Protein 8H3J (pdb70)

InterPro domains:
  IPR000916 Bet v I/Major latex protein [PF00407] (9-155)
  IPR023393 START-like domain superfamily [G3DSA:3.30.530.20] (1-161)
  IPR024949 Bet v I type allergen [PR00634] (4-24)
  IPR024949 Bet v I type allergen [PR00634] (27-37)
  IPR024949 Bet v I type allergen [PR00634] (52-61)
  IPR024949 Bet v I type allergen [PR00634] (68-87)
  IPR024949 Bet v I type allergen [PR00634] (87-100)
  IPR024949 Bet v I type allergen [PR00634] (111-127)
  IPR024949 Bet v I type allergen [PR00634] (145-155)
  IPR050279 Plant defense and hormone signaling protein [PTHR31213] (1-158)

Radius of gyration: 15.44 Å; Cα contacts (8 Å, |Δi|>4): 340; chains: 1; bounding box: 34×38×33 Å

Structure (mmCIF, N/CA/C/O backbone):
data_8H3J
#
_entry.id   8H3J
#
_cell.length_a   59.460
_cell.length_b   59.460
_cell.length_c   91.659
_cell.angle_alpha   90.000
_cell.angle_beta   90.000
_cell.angle_gamma   120.000
#
_symmetry.space_group_name_H-M   'P 32 2 1'
#
loop_
_entity.id
_entity.type
_entity.pdbx_description
1 polymer PR10
2 non-polymer N-[(2E)-4-hydroxy-3-methylbut-2-en-1-yl]adenosine
3 water water
#
loop_
_atom_site.group_PDB
_atom_site.id
_atom_site.type_symbol
_atom_site.label_atom_id
_atom_site.label_alt_id
_atom_site.label_comp_id
_atom_site.label_asym_id
_atom_site.label_entity_id
_atom_site.label_seq_id
_atom_site.pdbx_PDB_ins_code
_atom_site.Cartn_x
_atom_site.Cartn_y
_atom_site.Cartn_z
_atom_site.occupancy
_atom_site.B_iso_or_equiv
_atom_site.auth_seq_id
_atom_site.auth_comp_id
_atom_site.auth_asym_id
_atom_site.auth_atom_id
_atom_site.pdbx_PDB_model_num
ATOM 1 N N . SER A 1 2 ? 19.19500 11.17100 13.28800 1.000 46.40000 0 SER A N 1
ATOM 2 C CA . SER A 1 2 ? 18.01000 11.72400 13.93600 1.000 45.90000 0 SER A CA 1
ATOM 3 C C . SER A 1 2 ? 17.53400 10.82500 15.07600 1.000 42.99000 0 SER A C 1
ATOM 4 O O . SER A 1 2 ? 17.91900 11.01800 16.22900 1.000 51.23000 0 SER A O 1
ATOM 7 N N . MET A 1 3 ? 16.69700 9.83600 14.74600 1.000 40.80000 1 MET A N 1
ATOM 8 C CA . MET A 1 3 ? 16.15000 8.95200 15.77000 1.000 37.26000 1 MET A CA 1
ATOM 9 C C . MET A 1 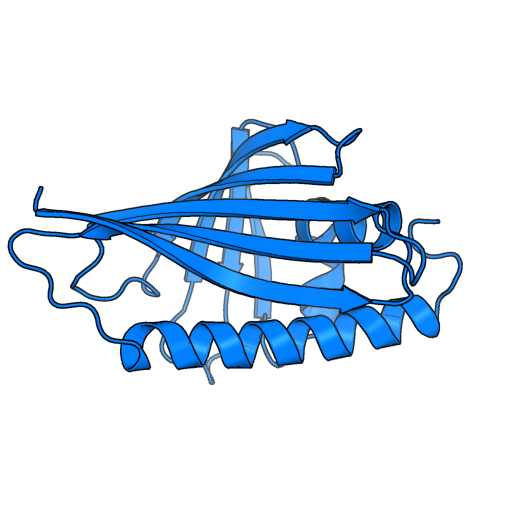3 ? 17.15100 7.89200 16.21900 1.000 33.45000 1 MET A C 1
ATOM 10 O O . MET A 1 3 ? 17.09200 7.43600 17.36700 1.000 29.92000 1 MET A O 1
ATOM 15 N N . GLY A 1 4 ? 18.05900 7.48900 15.34800 1.000 28.73000 2 GLY A N 1
ATOM 16 C CA . GLY A 1 4 ? 19.02300 6.46200 15.67800 1.000 27.50000 2 GLY A CA 1
ATOM 17 C C . GLY A 1 4 ? 19.35100 5.63900 14.44900 1.000 24.69000 2 GLY A C 1
ATOM 18 O O . GLY A 1 4 ? 19.01200 5.99900 13.32500 1.000 24.31000 2 GLY A O 1
ATOM 19 N N . VAL A 1 5 ? 20.02600 4.51900 14.68700 1.000 20.31000 3 VAL A N 1
ATOM 20 C CA . VAL A 1 5 ? 20.46700 3.63600 13.61500 1.000 17.56000 3 VAL A CA 1
ATOM 21 C C . VAL A 1 5 ? 19.99000 2.22600 13.91800 1.000 20.68000 3 VAL A C 1
ATOM 22 O O . VAL A 1 5 ? 20.15500 1.73600 15.04100 1.000 21.01000 3 VAL A O 1
ATOM 26 N N . PHE A 1 6 ? 19.40200 1.58000 12.92200 1.000 18.46000 4 PHE A N 1
ATOM 27 C CA . PHE A 1 6 ? 18.97100 0.19100 13.01900 1.000 17.88000 4 PHE A CA 1
ATOM 28 C C . PHE A 1 6 ? 19.90600 -0.63800 12.14800 1.000 17.06000 4 PHE A C 1
ATOM 29 O O . PHE A 1 6 ? 19.91700 -0.48500 10.92400 1.000 19.11000 4 PHE A O 1
ATOM 37 N N . THR A 1 7 ? 20.69700 -1.50200 12.77800 1.000 17.19000 5 THR A N 1
ATOM 38 C CA . THR A 1 7 ? 21.61000 -2.38900 12.07200 1.000 17.72000 5 THR A CA 1
ATOM 39 C C . THR A 1 7 ? 20.99800 -3.78300 12.01000 1.000 22.33000 5 THR A C 1
ATOM 40 O O . THR A 1 7 ? 20.60500 -4.33900 13.04000 1.000 20.39000 5 THR A O 1
ATOM 44 N N . CYS A 1 8 ? 20.90600 -4.34300 10.80700 1.000 19.49000 6 CYS A N 1
ATOM 45 C CA . CYS A 1 8 ? 20.31600 -5.66700 10.67400 1.000 26.65000 6 CYS A CA 1
ATOM 46 C C . CYS A 1 8 ? 21.03800 -6.46300 9.60000 1.000 24.55000 6 CYS A C 1
ATOM 47 O O . CYS A 1 8 ? 21.56500 -5.90600 8.63300 1.000 23.70000 6 CYS A O 1
ATOM 50 N N . THR A 1 9 ? 21.05200 -7.77900 9.78700 1.000 28.30000 7 THR A N 1
ATOM 51 C CA . THR A 1 9 ? 21.65900 -8.70200 8.83600 1.000 25.06000 7 THR A CA 1
ATOM 52 C C . THR A 1 9 ? 20.60700 -9.06000 7.79400 1.000 29.85000 7 THR A C 1
ATOM 53 O O . THR A 1 9 ? 19.64300 -9.77300 8.09400 1.000 27.82000 7 THR A O 1
ATOM 57 N N . LEU A 1 10 ? 20.77800 -8.54400 6.57500 1.000 22.46000 8 LEU A N 1
ATOM 58 C CA . LEU A 1 10 ? 19.82700 -8.81400 5.50400 1.000 25.29000 8 LEU A CA 1
ATOM 59 C C . LEU A 1 10 ? 20.02400 -10.19800 4.90100 1.000 28.68000 8 LEU A C 1
ATOM 60 O O . LEU A 1 10 ? 19.08000 -10.76700 4.34000 1.000 27.39000 8 LEU A O 1
ATOM 65 N N . ALA A 1 11 ? 21.23000 -10.74800 4.99400 1.000 22.37000 9 ALA A N 1
ATOM 66 C CA . ALA A 1 11 ? 21.48700 -12.09200 4.50700 1.000 24.44000 9 ALA A CA 1
ATOM 67 C C . ALA A 1 11 ? 22.62600 -12.69900 5.30600 1.000 24.59000 9 ALA A C 1
ATOM 68 O O . ALA A 1 11 ? 23.60400 -12.02100 5.63500 1.000 25.14000 9 ALA A O 1
ATOM 70 N N . ASP A 1 12 ? 22.48200 -13.97600 5.62700 1.000 20.49000 10 ASP A N 1
ATOM 71 C CA . ASP A 1 12 ? 23.51000 -14.73400 6.33300 1.000 20.92000 10 ASP A CA 1
ATOM 72 C C . ASP A 1 12 ? 23.47400 -16.12500 5.71200 1.000 25.24000 10 ASP A C 1
ATOM 73 O O . ASP A 1 12 ? 22.60400 -16.93200 6.05300 1.000 23.22000 10 ASP A O 1
ATOM 78 N N . ILE A 1 13 ? 24.38700 -16.39400 4.78000 1.000 20.99000 11 ILE A N 1
ATOM 79 C CA . ILE A 1 13 ? 24.25400 -17.55400 3.90300 1.000 20.08000 11 ILE A CA 1
ATOM 80 C C . ILE A 1 13 ? 25.55900 -18.33400 3.87200 1.000 22.39000 11 ILE A C 1
ATOM 81 O O . ILE A 1 13 ? 26.59500 -17.81600 3.43400 1.000 21.25000 11 ILE A O 1
ATOM 86 N N . THR A 1 14 ? 25.49700 -19.58700 4.30400 1.000 18.39000 12 THR A N 1
ATOM 87 C CA . THR A 1 14 ? 26.60700 -20.51500 4.20800 1.000 19.12000 12 THR A CA 1
ATOM 88 C C . THR A 1 14 ? 26.52400 -21.26000 2.88100 1.000 20.39000 12 THR A C 1
ATOM 89 O O . THR A 1 14 ? 25.44600 -21.71200 2.47900 1.000 20.79000 12 THR A O 1
ATOM 93 N N . SER A 1 15 ? 27.66300 -21.37200 2.19700 1.000 21.09000 13 SER A N 1
ATOM 94 C CA . SER A 1 15 ? 27.69100 -21.90800 0.84200 1.000 20.79000 13 SER A CA 1
ATOM 95 C C . SER A 1 15 ? 28.91800 -22.78100 0.61900 1.000 23.71000 13 SER A C 1
ATOM 96 O O . SER A 1 15 ? 29.99100 -22.50100 1.17300 1.000 25.01000 13 SER A O 1
ATOM 99 N N . PRO A 1 16 ? 28.79500 -23.84100 -0.18500 1.000 23.90000 14 PRO A N 1
ATOM 100 C CA . PRO A 1 16 ? 29.98900 -24.62200 -0.54300 1.000 27.27000 14 PRO A CA 1
ATOM 101 C C . PRO A 1 16 ? 30.95300 -23.88000 -1.45700 1.000 24.93000 14 PRO A C 1
ATOM 102 O O . PRO A 1 16 ? 32.10200 -24.31600 -1.59900 1.000 29.17000 14 PRO A O 1
ATOM 106 N N . VAL A 1 17 ? 30.53600 -22.77600 -2.06700 1.000 25.19000 15 VAL A N 1
ATOM 107 C CA . VAL A 1 17 ? 31.37000 -22.06400 -3.03100 1.000 25.63000 15 VAL A CA 1
ATOM 108 C C . VAL A 1 17 ? 32.42500 -21.24600 -2.29500 1.000 27.65000 15 VAL A C 1
ATOM 109 O O . VAL A 1 17 ? 32.17300 -20.70500 -1.21200 1.000 24.89000 15 VAL A O 1
ATOM 113 N N . ALA A 1 18 ? 33.62100 -21.16400 -2.88300 1.000 26.21000 16 ALA A N 1
ATOM 114 C CA . ALA A 1 18 ? 34.74300 -20.48800 -2.24100 1.000 25.95000 16 ALA A CA 1
ATOM 115 C C . ALA A 1 18 ? 34.46400 -18.99100 -2.09700 1.000 24.62000 16 ALA A C 1
ATOM 116 O O . ALA A 1 18 ? 33.82800 -18.39000 -2.96900 1.000 22.19000 16 ALA A O 1
ATOM 118 N N . PRO A 1 19 ? 34.94800 -18.36100 -1.02100 1.000 24.18000 17 PRO A N 1
ATOM 119 C CA . PRO A 1 19 ? 34.58100 -16.95300 -0.77600 1.000 23.68000 17 PRO A CA 1
ATOM 120 C C . PRO A 1 19 ? 35.07300 -15.99400 -1.84500 1.000 25.89000 17 PRO A C 1
ATOM 121 O O . PRO A 1 19 ? 34.37400 -15.02200 -2.16300 1.000 24.35000 17 PRO A O 1
ATOM 125 N N . ALA A 1 20 ? 36.25900 -16.23400 -2.41200 1.000 24.01000 18 ALA A N 1
ATOM 126 C CA . ALA A 1 20 ? 36.77200 -15.33200 -3.43900 1.000 26.10000 18 ALA A CA 1
ATOM 127 C C . ALA A 1 20 ? 35.87000 -15.29800 -4.66600 1.000 24.78000 18 ALA A C 1
ATOM 128 O O . ALA A 1 20 ? 35.72900 -14.24700 -5.30100 1.000 22.82000 18 ALA A O 1
ATOM 130 N N . ARG A 1 21 ? 35.24300 -16.42500 -5.01500 1.000 22.60000 19 ARG A N 1
ATOM 131 C CA . ARG A 1 21 ? 34.38000 -16.44300 -6.19300 1.000 21.08000 19 ARG A CA 1
ATOM 132 C C . ARG A 1 21 ? 33.06500 -15.72100 -5.92900 1.000 21.44000 19 ARG A C 1
ATOM 133 O O . ARG A 1 21 ? 32.55600 -15.00700 -6.80100 1.000 21.91000 19 ARG A O 1
ATOM 141 N N . LEU A 1 22 ? 32.49400 -15.90500 -4.73600 1.000 21.47000 20 LEU A N 1
ATOM 142 C CA . LEU A 1 22 ? 31.26400 -15.20200 -4.38700 1.000 20.72000 20 LEU A CA 1
ATOM 143 C C . LEU A 1 22 ? 31.50200 -13.70200 -4.28000 1.000 22.00000 20 LEU A C 1
ATOM 144 O O . LEU A 1 22 ? 30.67000 -12.90000 -4.71900 1.000 22.68000 20 LEU A O 1
ATOM 149 N N . PHE A 1 23 ? 32.63400 -13.31200 -3.69500 1.000 22.90000 21 PHE A N 1
ATOM 150 C CA . PHE A 1 23 ? 32.98900 -11.90000 -3.60700 1.000 21.82000 21 PHE A CA 1
ATOM 151 C C . PHE A 1 23 ? 33.02100 -11.26200 -4.99100 1.000 22.21000 21 PHE A C 1
ATOM 152 O O . PHE A 1 23 ? 32.43300 -10.19700 -5.21200 1.000 25.35000 21 PHE A O 1
ATOM 160 N N . GLN A 1 24 ? 33.68600 -11.91700 -5.94400 1.000 20.97000 22 GLN A N 1
ATOM 161 C CA . GLN A 1 24 ? 33.72700 -11.39900 -7.30800 1.000 25.36000 22 GLN A CA 1
ATOM 162 C C . GLN A 1 24 ? 32.33400 -11.33200 -7.91300 1.000 26.45000 22 GLN A C 1
ATOM 163 O O . GLN A 1 24 ? 31.96600 -10.33600 -8.54800 1.000 25.92000 22 GLN A O 1
ATOM 169 N N . ALA A 1 25 ? 31.53600 -12.37900 -7.70800 1.000 21.37000 23 ALA A N 1
ATOM 170 C CA . ALA A 1 25 ? 30.21700 -12.43700 -8.32500 1.000 23.03000 23 ALA A CA 1
ATOM 171 C C . ALA A 1 25 ? 29.30100 -11.33900 -7.79700 1.000 26.40000 23 ALA A C 1
ATOM 172 O O . ALA A 1 25 ? 28.56900 -10.70800 -8.56900 1.000 25.37000 23 ALA A O 1
ATOM 174 N N . PHE A 1 26 ? 29.33500 -11.08500 -6.48800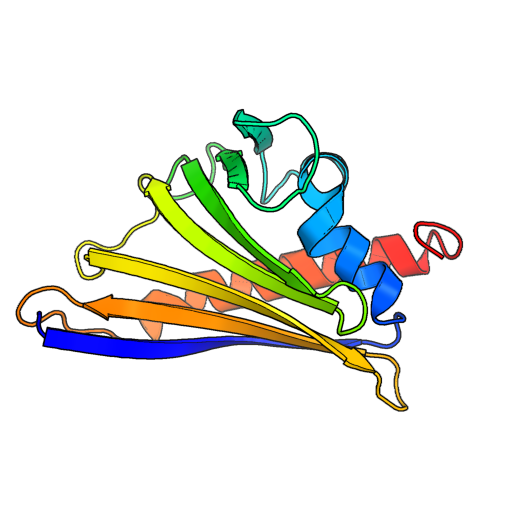 1.000 24.99000 24 PHE A N 1
ATOM 175 C CA . PHE A 1 26 ? 28.32600 -10.24000 -5.85800 1.000 26.86000 24 PHE A CA 1
ATOM 176 C C . PHE A 1 26 ? 28.72300 -8.77800 -5.74400 1.000 28.94000 24 PHE A C 1
ATOM 177 O O . PHE A 1 26 ? 27.84100 -7.91000 -5.74600 1.000 28.61000 24 PHE A O 1
ATOM 185 N N . THR A 1 27 ? 30.01400 -8.47500 -5.63300 1.000 27.66000 25 THR A N 1
ATOM 186 C CA . THR A 1 27 ? 30.44200 -7.11700 -5.32700 1.000 27.51000 25 THR A CA 1
ATOM 187 C C . THR A 1 27 ? 31.36300 -6.49600 -6.36300 1.000 30.91000 25 THR A C 1
ATOM 188 O O . THR A 1 27 ? 31.35300 -5.27300 -6.50900 1.000 34.14000 25 THR A O 1
ATOM 192 N N . ILE A 1 28 ? 32.15600 -7.28700 -7.07900 1.000 28.65000 26 ILE A N 1
ATOM 193 C CA . ILE A 1 28 ? 33.14000 -6.75700 -8.02000 1.000 25.28000 26 ILE A CA 1
ATOM 194 C C . ILE A 1 28 ? 32.61900 -6.77500 -9.44900 1.000 27.07000 26 ILE A C 1
ATOM 195 O O . ILE A 1 28 ? 32.66500 -5.76200 -10.14600 1.000 27.42000 26 ILE A O 1
ATOM 200 N N . ASP A 1 29 ? 32.12100 -7.92700 -9.90000 1.000 24.97000 27 ASP A N 1
ATOM 201 C CA . ASP A 1 29 ? 31.68600 -8.11900 -11.27800 1.000 25.80000 27 ASP A CA 1
ATOM 202 C C . ASP A 1 29 ? 30.17000 -8.23900 -11.39400 1.000 27.43000 27 ASP A C 1
ATOM 203 O O . ASP A 1 29 ? 29.66100 -8.71400 -12.41700 1.000 26.74000 27 ASP A O 1
ATOM 208 N N . ASN A 1 30 ? 29.43500 -7.80500 -10.36700 1.000 25.17000 28 ASN A N 1
ATOM 209 C CA . ASN A 1 30 ? 27.98600 -7.98100 -10.36200 1.000 23.01000 28 ASN A CA 1
ATOM 210 C C . ASN A 1 30 ? 27.30600 -7.18400 -11.47000 1.000 25.95000 28 ASN A C 1
ATOM 211 O O . ASN A 1 30 ? 26.22700 -7.57000 -11.93500 1.000 26.85000 28 ASN A O 1
ATOM 216 N N . HIS A 1 31 ? 27.91200 -6.07500 -11.90700 1.000 24.49000 29 HIS A N 1
ATOM 217 C CA . HIS A 1 31 ? 27.31900 -5.29000 -12.98600 1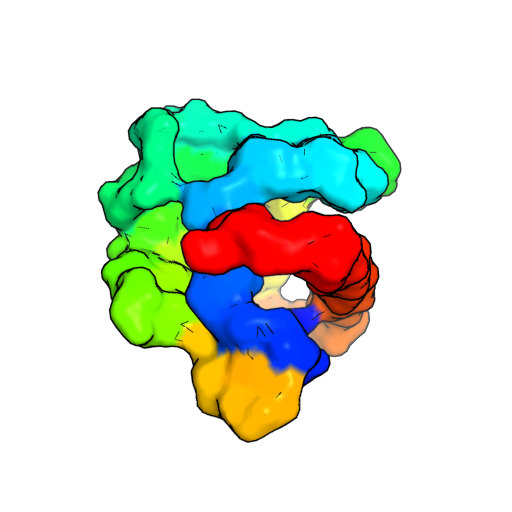.000 23.04000 29 HIS A CA 1
ATOM 218 C C . HIS A 1 31 ? 27.24800 -6.07400 -14.28900 1.000 28.28000 29 HIS A C 1
ATOM 219 O O . HIS A 1 31 ? 26.40800 -5.76500 -15.14100 1.000 30.15000 29 HIS A O 1
ATOM 226 N N . ASN A 1 32 ? 28.10400 -7.08200 -14.46100 1.000 27.46000 30 ASN A N 1
ATOM 227 C CA . ASN A 1 32 ? 28.01700 -7.97700 -15.60700 1.000 28.27000 30 ASN A CA 1
ATOM 228 C C . ASN A 1 32 ? 27.20000 -9.22500 -15.28600 1.000 28.38000 30 ASN A C 1
ATOM 229 O O . ASN A 1 32 ? 26.33300 -9.62200 -16.07000 1.000 31.74000 30 ASN A O 1
ATOM 234 N N . LEU A 1 33 ? 27.44900 -9.83800 -14.12700 1.000 27.84000 31 LEU A N 1
ATOM 235 C CA . LEU A 1 33 ? 26.85300 -11.14000 -13.83300 1.000 26.57000 31 LEU A CA 1
ATOM 236 C C . LEU A 1 33 ? 25.35500 -11.03300 -13.56200 1.000 30.09000 31 LEU A C 1
ATOM 237 O O . LEU A 1 33 ? 24.56000 -11.79900 -14.11900 1.000 28.32000 31 LEU A O 1
ATOM 242 N N . MET A 1 34 ? 24.94800 -10.09400 -12.70600 1.000 27.89000 32 MET A N 1
ATOM 243 C CA . MET A 1 34 ? 23.57300 -10.09700 -12.20600 1.000 30.14000 32 MET A CA 1
ATOM 244 C C . MET A 1 34 ? 22.52100 -9.90900 -13.29500 1.000 30.90000 32 MET A C 1
ATOM 245 O O . MET A 1 34 ? 21.54100 -10.67200 -13.30300 1.000 29.57000 32 MET A O 1
ATOM 250 N N . PRO A 1 35 ? 22.63400 -8.94500 -14.22000 1.000 29.26000 33 PRO A N 1
ATOM 251 C CA . PRO A 1 35 ? 21.58400 -8.82400 -15.24800 1.000 30.84000 33 PRO A CA 1
ATOM 252 C C . PRO A 1 35 ? 21.43300 -10.06600 -16.10800 1.000 30.90000 33 PRO A C 1
ATOM 253 O O . PRO A 1 35 ? 20.35300 -10.29800 -16.66200 1.000 32.52000 33 PRO A O 1
ATOM 257 N N . LYS A 1 36 ? 22.47900 -10.88300 -16.22300 1.000 29.46000 34 LYS A N 1
ATOM 258 C CA . LYS A 1 36 ? 22.39900 -12.08500 -17.04500 1.000 32.35000 34 LYS A CA 1
ATOM 259 C C . LYS A 1 36 ? 21.86600 -13.27300 -16.25100 1.000 37.95000 34 LYS A C 1
ATOM 260 O O . LYS A 1 36 ? 20.98400 -14.00000 -16.72400 1.000 33.84000 34 LYS A O 1
ATOM 266 N N . VAL A 1 37 ? 22.38800 -13.48300 -15.04300 1.000 34.82000 35 VAL A N 1
ATOM 267 C CA . VAL A 1 37 ? 22.02800 -14.66600 -14.26900 1.000 32.79000 35 VAL A CA 1
ATOM 268 C C . VAL A 1 37 ? 20.73300 -14.46800 -13.49100 1.000 34.07000 35 VAL A C 1
ATOM 269 O O . VAL A 1 37 ? 19.98500 -15.42900 -13.27700 1.000 34.32000 35 VAL A O 1
ATOM 273 N N . VAL A 1 38 ? 20.42600 -13.24100 -13.08800 1.000 29.44000 36 VAL A N 1
ATOM 274 C CA . VAL A 1 38 ? 19.25600 -13.01000 -12.25000 1.000 30.85000 36 VAL A CA 1
ATOM 275 C C . VAL A 1 38 ? 18.40400 -11.88000 -12.84100 1.000 30.38000 36 VAL A C 1
ATOM 276 O O . VAL A 1 38 ? 18.01000 -10.94200 -12.13100 1.000 31.53000 36 VAL A O 1
ATOM 280 N N . PRO A 1 39 ? 18.03200 -11.95700 -14.12800 1.000 31.89000 37 PRO A N 1
ATOM 281 C CA . PRO A 1 39 ? 17.30700 -10.83300 -14.74200 1.000 30.48000 37 PRO A CA 1
ATOM 282 C C . PRO A 1 39 ? 15.91100 -10.62700 -14.18800 1.000 29.02000 37 PRO A C 1
ATOM 283 O O . PRO A 1 39 ? 15.33300 -9.55500 -14.40000 1.000 33.98000 37 PRO A O 1
ATOM 287 N N . GLN A 1 40 ? 15.34600 -11.61100 -13.49300 1.000 32.01000 38 GLN A N 1
ATOM 288 C CA . GLN A 1 40 ? 14.05600 -11.41700 -12.85000 1.000 32.22000 38 GLN A CA 1
ATOM 289 C C . GLN A 1 40 ? 14.15300 -10.54400 -11.60800 1.000 35.53000 38 GLN A C 1
ATOM 290 O O . GLN A 1 40 ? 13.11900 -10.09500 -11.10300 1.000 36.38000 38 GLN A O 1
ATOM 296 N N . PHE A 1 41 ? 15.36600 -10.28100 -11.11900 1.000 33.96000 39 PHE A N 1
ATOM 297 C CA . PHE A 1 41 ? 15.59100 -9.36700 -10.00700 1.000 33.92000 39 PHE A CA 1
ATOM 298 C C . PHE A 1 41 ? 16.32200 -8.09300 -10.40100 1.000 31.36000 39 PHE A C 1
ATOM 299 O O . PHE A 1 41 ? 16.07400 -7.04800 -9.79700 1.000 29.98000 39 PHE A O 1
ATOM 307 N N . VAL A 1 42 ? 17.21100 -8.14700 -11.38900 1.000 30.57000 40 VAL A N 1
ATOM 308 C CA . VAL A 1 42 ? 18.01600 -6.99500 -11.78600 1.000 30.64000 40 VAL A CA 1
ATOM 309 C C . VAL A 1 42 ? 17.86600 -6.79400 -13.28600 1.000 30.78000 40 VAL A C 1
ATOM 310 O O . VAL A 1 42 ? 18.25500 -7.66400 -14.07500 1.000 32.10000 40 VAL A O 1
ATOM 314 N N . LYS A 1 43 ? 17.32300 -5.64000 -13.68000 1.000 31.31000 41 LYS A N 1
ATOM 315 C CA . LYS A 1 43 ? 17.19800 -5.32300 -15.09900 1.000 32.47000 41 LYS A CA 1
ATOM 316 C C . LYS A 1 43 ? 18.55100 -4.96100 -15.69800 1.000 31.84000 41 LYS A C 1
ATOM 317 O O . LYS A 1 43 ? 18.97300 -5.54000 -16.70500 1.000 31.39000 41 LYS A O 1
ATOM 323 N N . SER A 1 44 ? 19.24900 -4.01000 -15.08600 1.000 27.58000 42 SER A N 1
ATOM 324 C CA . SER A 1 44 ? 20.56000 -3.60200 -15.56900 1.000 27.39000 42 SER A CA 1
ATOM 325 C C . SER A 1 44 ? 21.31300 -2.94700 -14.42400 1.000 21.72000 42 SER A C 1
ATOM 326 O O . SER A 1 44 ? 20.71600 -2.49000 -13.44600 1.000 26.29000 42 SER A O 1
ATOM 329 N N . ILE A 1 45 ? 22.63600 -2.91600 -14.55700 1.000 24.41000 43 ILE A N 1
ATOM 330 C CA . ILE A 1 45 ? 23.50600 -2.19300 -13.63600 1.000 25.56000 43 ILE A CA 1
ATOM 331 C C . ILE A 1 45 ? 24.47400 -1.37000 -14.47200 1.000 25.48000 43 ILE A C 1
ATOM 332 O O . ILE A 1 45 ? 25.24600 -1.93100 -15.25700 1.000 28.88000 43 ILE A O 1
ATOM 337 N N . ASP A 1 46 ? 24.43600 -0.04900 -14.30600 1.000 25.96000 44 ASP A N 1
ATOM 338 C CA . ASP A 1 46 ? 25.31400 0.85600 -15.03400 1.000 27.18000 44 ASP A CA 1
ATOM 339 C C . ASP A 1 46 ? 26.23100 1.59800 -14.07400 1.000 25.82000 44 ASP A C 1
ATOM 340 O O . ASP A 1 46 ? 25.83600 1.95100 -12.95900 1.000 26.42000 44 ASP A O 1
ATOM 345 N N . PHE A 1 47 ? 27.45500 1.84800 -14.52600 1.000 26.10000 45 PHE A N 1
ATOM 346 C CA . PHE A 1 47 ? 28.34700 2.75700 -13.82100 1.000 23.60000 45 PHE A CA 1
ATOM 347 C C . PHE A 1 47 ? 27.91000 4.18300 -14.11700 1.000 28.33000 45 PHE A C 1
ATOM 348 O O . PHE A 1 47 ? 27.84400 4.58400 -15.28400 1.000 30.14000 45 PHE A O 1
ATOM 356 N N . VAL A 1 48 ? 27.58700 4.94700 -13.07300 1.000 23.00000 46 VAL A N 1
ATOM 357 C CA . VAL A 1 48 ? 27.36200 6.37800 -13.24600 1.000 26.24000 46 VAL A CA 1
ATOM 358 C C . VAL A 1 48 ? 28.55500 7.19900 -12.78000 1.000 25.31000 46 VAL A C 1
ATOM 359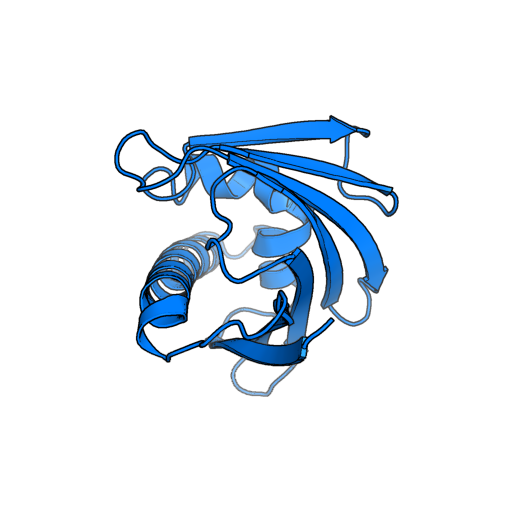 O O . VAL A 1 48 ? 28.60200 8.41100 -13.04400 1.000 26.96000 46 VAL A O 1
ATOM 363 N N . GLN A 1 49 ? 29.52200 6.57800 -12.11100 1.000 21.49000 47 GLN A N 1
ATOM 364 C CA . GLN A 1 49 ? 30.81500 7.18900 -11.83900 1.000 20.83000 47 GLN A CA 1
ATOM 365 C C . GLN A 1 49 ? 31.84800 6.07400 -11.82500 1.000 23.90000 47 GLN A C 1
ATOM 366 O O . GLN A 1 49 ? 31.65100 5.05900 -11.15200 1.000 23.08000 47 GLN A O 1
ATOM 372 N N . GLY A 1 50 ? 32.93000 6.25300 -12.57400 1.000 21.31000 48 GLY A N 1
ATOM 373 C CA . GLY A 1 50 ? 33.90900 5.20400 -12.76300 1.000 21.98000 48 GLY A CA 1
ATOM 374 C C . GLY A 1 50 ? 33.51300 4.24500 -13.87200 1.000 21.01000 48 GLY A C 1
ATOM 375 O O . GLY A 1 50 ? 32.43100 4.32300 -14.45600 1.000 25.45000 48 GLY A O 1
ATOM 376 N N . ASP A 1 51 ? 34.43200 3.32100 -14.17700 1.000 26.28000 49 ASP A N 1
ATOM 377 C CA . ASP A 1 51 ? 34.16800 2.30300 -15.18800 1.000 26.98000 49 ASP A CA 1
ATOM 378 C C . ASP A 1 51 ? 34.58900 0.91100 -14.73400 1.000 28.32000 49 ASP A C 1
ATOM 379 O O . ASP A 1 51 ? 34.60500 -0.01600 -15.55300 1.000 31.14000 49 ASP A O 1
ATOM 384 N N . SER A 1 52 ? 34.95200 0.74800 -13.46800 1.000 26.39000 50 SER A N 1
ATOM 385 C CA . SER A 1 52 ? 35.27800 -0.53900 -12.88000 1.000 25.18000 50 SER A CA 1
ATOM 386 C C . SER A 1 52 ? 34.98200 -0.43700 -11.39300 1.000 28.46000 50 SER A C 1
ATOM 387 O O . SER A 1 52 ? 34.93600 0.66200 -10.83300 1.000 25.86000 50 SER A O 1
ATOM 390 N N . THR A 1 53 ? 34.76300 -1.58500 -10.75500 1.000 26.83000 51 THR A N 1
ATOM 391 C CA . THR A 1 53 ? 34.50300 -1.58300 -9.31900 1.000 22.75000 51 THR A CA 1
ATOM 392 C C . THR A 1 53 ? 35.75800 -1.13000 -8.59100 1.000 26.81000 51 THR A C 1
ATOM 393 O O . THR A 1 53 ? 36.75300 -1.86000 -8.52600 1.000 29.42000 51 THR A O 1
ATOM 397 N N . ALA A 1 54 ? 35.71400 0.08300 -8.05400 1.000 22.55000 52 ALA A N 1
ATOM 398 C CA . ALA A 1 54 ? 36.83600 0.64200 -7.32600 1.000 22.53000 52 ALA A CA 1
ATOM 399 C C . ALA A 1 54 ? 36.29000 1.60400 -6.28800 1.000 19.14000 52 ALA A C 1
ATOM 400 O O . ALA A 1 54 ? 35.15600 2.07900 -6.39300 1.000 19.52000 52 ALA A O 1
ATOM 402 N N . VAL A 1 55 ? 37.11300 1.88500 -5.27700 1.000 23.34000 53 VAL A N 1
ATOM 403 C CA . VAL A 1 55 ? 36.73900 2.88000 -4.28300 1.000 22.66000 53 VAL A CA 1
ATOM 404 C C . VAL A 1 55 ? 36.37200 4.17400 -4.99100 1.000 24.06000 53 VAL A C 1
ATOM 405 O O . VAL A 1 55 ? 37.13300 4.68300 -5.82000 1.000 22.93000 53 VAL A O 1
ATOM 409 N N . GLY A 1 56 ? 35.18400 4.69000 -4.69000 1.000 18.36000 54 GLY A N 1
ATOM 410 C CA . GLY A 1 56 ? 34.69400 5.92200 -5.26400 1.000 22.68000 54 GLY A CA 1
ATOM 411 C C . GLY A 1 56 ? 33.70300 5.75100 -6.39800 1.000 19.89000 54 GLY A C 1
ATOM 412 O O . GLY A 1 56 ? 32.98100 6.70200 -6.71700 1.000 22.12000 54 GLY A O 1
ATOM 413 N N . CYS A 1 57 ? 33.64500 4.57200 -7.01200 1.000 21.60000 55 CYS A N 1
ATOM 414 C CA . CYS A 1 57 ? 32.70900 4.36900 -8.10700 1.000 19.14000 55 CYS A CA 1
ATOM 415 C C . CYS A 1 57 ? 31.27200 4.38700 -7.58900 1.000 21.02000 55 CYS A C 1
ATOM 416 O O . CYS A 1 57 ? 31.00400 4.18700 -6.40100 1.000 20.37000 55 CYS A O 1
ATOM 419 N N . VAL A 1 58 ? 30.34100 4.66200 -8.49700 1.000 18.93000 56 VAL A N 1
ATOM 420 C CA . VAL A 1 58 ? 28.91700 4.64200 -8.18800 1.000 18.99000 56 VAL A CA 1
ATOM 421 C C . VAL A 1 58 ? 28.21900 3.78300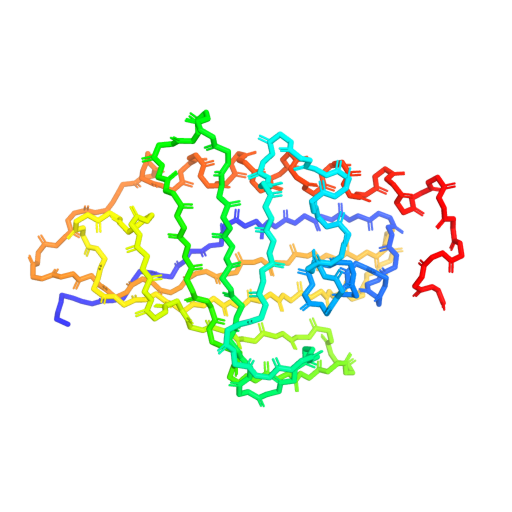 -9.23000 1.000 23.88000 56 VAL A C 1
ATOM 422 O O . VAL A 1 58 ? 28.36600 4.01700 -10.43500 1.000 22.03000 56 VAL A O 1
ATOM 426 N N . LYS A 1 59 ? 27.46900 2.78800 -8.76900 1.000 21.08000 57 LYS A N 1
ATOM 427 C CA . LYS A 1 59 ? 26.70800 1.90800 -9.64500 1.000 21.12000 57 LYS A CA 1
ATOM 428 C C . LYS A 1 59 ? 25.22600 2.18100 -9.45600 1.000 22.88000 57 LYS A C 1
ATOM 429 O O . LYS A 1 59 ? 24.74400 2.25600 -8.32100 1.000 22.94000 57 LYS A O 1
ATOM 435 N N . GLN A 1 60 ? 24.50800 2.33300 -10.56200 1.000 20.12000 58 GLN A N 1
ATOM 436 C CA . GLN A 1 60 ? 23.05900 2.43500 -10.53200 1.000 23.96000 58 GLN A CA 1
ATOM 437 C C . GLN A 1 60 ? 22.48300 1.06200 -10.84700 1.000 25.91000 58 GLN A C 1
ATOM 438 O O . GLN A 1 60 ? 22.76400 0.49400 -11.90800 1.000 24.17000 58 GLN A O 1
ATOM 444 N N . ILE A 1 61 ? 21.71000 0.52200 -9.91400 1.000 24.58000 59 ILE A N 1
ATOM 445 C CA . ILE A 1 61 ? 21.03100 -0.75300 -10.09800 1.000 27.13000 59 ILE A CA 1
ATOM 446 C C . ILE A 1 61 ? 19.59700 -0.45000 -10.49700 1.000 25.85000 59 ILE A C 1
ATOM 447 O O . ILE A 1 61 ? 18.88500 0.25900 -9.77900 1.000 26.87000 59 ILE A O 1
ATOM 452 N N . ASN A 1 62 ? 19.17900 -0.95800 -11.65100 1.000 27.49000 60 ASN A N 1
ATOM 453 C CA . ASN A 1 62 ? 17.82700 -0.76000 -12.15500 1.000 28.49000 60 ASN A CA 1
ATOM 454 C C . ASN A 1 62 ? 17.06000 -2.06700 -12.05100 1.000 25.59000 60 ASN A C 1
ATOM 455 O O . ASN A 1 62 ? 17.54600 -3.11200 -12.49000 1.000 28.68000 60 ASN A O 1
ATOM 460 N N . PHE A 1 63 ? 15.88500 -2.00100 -11.47800 1.000 32.02000 61 PHE A N 1
ATOM 461 C CA . PHE A 1 63 ? 15.05600 -3.15600 -11.18600 1.000 33.62000 61 PHE A CA 1
ATOM 462 C C . PHE A 1 63 ? 13.97900 -3.33000 -12.25000 1.000 36.83000 61 PHE A C 1
ATOM 463 O O . PHE A 1 63 ? 13.59100 -2.36400 -12.91300 1.000 39.29000 61 PHE A O 1
ATOM 471 N N . PRO A 1 64 ? 13.49000 -4.55400 -12.44800 1.000 38.41000 62 PRO A N 1
ATOM 472 C CA . PRO A 1 64 ? 12.45700 -4.77700 -13.46500 1.000 39.70000 62 PRO A CA 1
ATOM 473 C C . PRO A 1 64 ? 11.18300 -4.00900 -13.14500 1.000 42.42000 62 PRO A C 1
ATOM 474 O O . PRO A 1 64 ? 10.95800 -3.56000 -12.01900 1.000 41.00000 62 PRO A O 1
ATOM 478 N N . ALA A 1 65 ? 10.34000 -3.85800 -14.17100 1.000 44.27000 63 ALA A N 1
ATOM 479 C CA . ALA A 1 65 ? 9.04200 -3.22100 -13.97200 1.000 49.21000 63 ALA A CA 1
ATOM 480 C C . ALA A 1 65 ? 8.21600 -3.96200 -12.92900 1.000 52.83000 63 ALA A C 1
ATOM 481 O O . ALA A 1 65 ? 7.35400 -3.36300 -12.27500 1.000 54.82000 63 ALA A O 1
ATOM 483 N N . ASP A 1 66 ? 8.47300 -5.26200 -12.76400 1.000 52.65000 64 ASP A N 1
ATOM 484 C CA . ASP A 1 66 ? 7.83400 -6.05100 -11.71600 1.000 52.39000 64 ASP A CA 1
ATOM 485 C C . ASP A 1 66 ? 8.00400 -5.40800 -10.34400 1.000 58.66000 64 ASP A C 1
ATOM 486 O O . ASP A 1 66 ? 7.09500 -5.46100 -9.50600 1.000 60.71000 64 ASP A O 1
ATOM 491 N N . ALA A 1 67 ? 9.15500 -4.78300 -10.10400 1.000 54.10000 65 ALA A N 1
ATOM 492 C CA . ALA A 1 67 ? 9.55900 -4.38700 -8.76600 1.000 51.73000 65 ALA A CA 1
ATOM 493 C C . ALA A 1 67 ? 8.68800 -3.25600 -8.21800 1.000 51.45000 65 ALA A C 1
ATOM 494 O O . ALA A 1 67 ? 8.06900 -2.50600 -8.97800 1.000 50.28000 65 ALA A O 1
ATOM 496 N N . PRO A 1 68 ? 8.62300 -3.11900 -6.89300 1.000 46.80000 66 PRO A N 1
ATOM 497 C CA . PRO A 1 68 ? 7.93000 -1.97800 -6.28100 1.000 53.29000 66 PRO A CA 1
ATOM 498 C C . PRO A 1 68 ? 8.73300 -0.68600 -6.26800 1.000 55.89000 66 PRO A C 1
ATOM 499 O O . PRO A 1 68 ? 8.28600 0.29300 -5.66400 1.000 55.68000 66 PRO A O 1
ATOM 503 N N . PHE A 1 69 ? 9.90300 -0.66800 -6.90200 1.000 54.24000 67 PHE A N 1
ATOM 504 C CA . PHE A 1 69 ? 10.71500 0.53000 -7.04700 1.000 50.26000 67 PHE A CA 1
ATOM 505 C C . PHE A 1 69 ? 11.48400 0.40600 -8.35500 1.000 49.22000 67 PHE A C 1
ATOM 506 O O . PHE A 1 69 ? 11.34400 -0.58000 -9.08500 1.000 48.00000 67 PHE A O 1
ATOM 514 N N . THR A 1 70 ? 12.30800 1.40300 -8.65300 1.000 43.71000 68 THR A N 1
ATOM 515 C CA . THR A 1 70 ? 12.95900 1.44800 -9.95300 1.000 41.97000 68 THR A CA 1
ATOM 516 C C . THR A 1 70 ? 14.48000 1.43200 -9.90900 1.000 37.86000 68 THR A C 1
ATOM 517 O O . THR A 1 70 ? 15.09100 0.85400 -10.81100 1.000 35.51000 68 THR A O 1
ATOM 521 N N . TYR A 1 71 ? 15.11300 2.03400 -8.90200 1.000 37.35000 69 TYR A N 1
ATOM 522 C CA . TYR A 1 71 ? 16.56600 2.14000 -8.95600 1.000 32.15000 69 TYR A CA 1
ATOM 523 C C . TYR A 1 71 ? 17.13400 2.52900 -7.59900 1.000 30.55000 69 TYR A C 1
ATOM 524 O O . TYR A 1 71 ? 16.44400 3.10700 -6.75300 1.000 31.90000 69 TYR A O 1
ATOM 533 N N . VAL A 1 72 ? 18.41700 2.20100 -7.41400 1.000 30.15000 70 VAL A N 1
ATOM 534 C CA . VAL A 1 72 ? 19.25100 2.77300 -6.36500 1.000 27.12000 70 VAL A CA 1
ATOM 535 C C . VAL A 1 72 ? 20.61200 3.08700 -6.97100 1.000 26.07000 70 VAL A C 1
ATOM 536 O O . VAL A 1 72 ? 21.02400 2.49800 -7.97200 1.000 27.79000 70 VAL A O 1
ATOM 540 N N . LYS A 1 73 ? 21.30500 4.03700 -6.35000 1.000 22.36000 71 LYS A N 1
ATOM 541 C CA . LYS A 1 73 ? 22.67700 4.38300 -6.69700 1.000 22.46000 71 LYS A CA 1
ATOM 542 C C . LYS A 1 73 ? 23.54800 4.07400 -5.49100 1.000 19.16000 71 LYS A C 1
ATOM 543 O O . LYS A 1 73 ? 23.32500 4.62500 -4.41000 1.000 22.63000 71 LYS A O 1
ATOM 549 N N . ASN A 1 74 ? 24.53300 3.20400 -5.68000 1.000 20.80000 72 ASN A N 1
ATOM 550 C CA . ASN A 1 74 ? 25.39200 2.72900 -4.60500 1.000 17.09000 72 ASN A CA 1
ATOM 551 C C . ASN A 1 74 ? 26.80500 3.25500 -4.81400 1.000 17.67000 72 ASN A C 1
ATOM 552 O O . ASN A 1 74 ? 27.43500 2.96400 -5.83900 1.000 19.69000 72 ASN A O 1
ATOM 557 N N . ARG A 1 75 ? 27.30200 4.00200 -3.83400 1.000 17.85000 73 ARG A N 1
ATOM 558 C CA . ARG A 1 75 ? 28.64100 4.58000 -3.86200 1.000 17.02000 73 ARG A CA 1
ATOM 559 C C . ARG A 1 75 ? 29.58500 3.69500 -3.05600 1.000 19.32000 73 ARG A C 1
ATOM 560 O O . ARG A 1 75 ? 29.39100 3.51800 -1.85100 1.000 19.21000 73 ARG A O 1
ATOM 568 N N . VAL A 1 76 ? 30.61000 3.15300 -3.71100 1.000 17.39000 74 VAL A N 1
ATOM 569 C CA . VAL A 1 76 ? 31.54000 2.24500 -3.04400 1.000 16.20000 74 VAL A CA 1
ATOM 570 C C . VAL A 1 76 ? 32.54200 3.06300 -2.23900 1.000 22.25000 74 VAL A C 1
ATOM 571 O O . VAL A 1 76 ? 33.25800 3.90600 -2.78900 1.000 21.77000 74 VAL A O 1
ATOM 575 N N . ASP A 1 77 ? 32.60400 2.81100 -0.93300 1.000 18.79000 75 ASP A N 1
ATOM 576 C CA . ASP A 1 77 ? 33.46200 3.59500 -0.05400 1.000 20.47000 75 ASP A CA 1
ATOM 577 C C . ASP A 1 77 ? 34.68200 2.84800 0.45900 1.000 22.95000 75 ASP A C 1
ATOM 578 O O . ASP A 1 77 ? 35.69600 3.48300 0.75500 1.000 21.23000 75 ASP A O 1
ATOM 583 N N . GLU A 1 78 ? 34.62600 1.52400 0.56400 1.000 17.50000 76 GLU A N 1
ATOM 584 C CA . GLU A 1 78 ? 35.76400 0.76800 1.06500 1.000 21.09000 76 GLU A CA 1
ATOM 585 C C . GLU A 1 78 ? 35.76800 -0.61000 0.42000 1.000 22.01000 76 GLU A C 1
ATOM 586 O O . GLU A 1 78 ? 34.71700 -1.24100 0.29700 1.000 20.25000 76 GLU A O 1
ATOM 592 N N . ILE A 1 79 ? 36.94900 -1.06800 0.00800 1.000 18.83000 77 ILE A N 1
ATOM 593 C CA . ILE A 1 79 ? 37.14300 -2.42500 -0.49500 1.000 19.20000 77 ILE A CA 1
ATOM 594 C C . ILE A 1 79 ? 38.37400 -3.01200 0.17900 1.000 25.77000 77 ILE A C 1
ATOM 595 O O . ILE A 1 79 ? 39.44100 -2.38800 0.18400 1.000 23.99000 77 ILE A O 1
ATOM 600 N N . ASP A 1 80 ? 38.22800 -4.20500 0.75000 1.000 22.44000 78 ASP A N 1
ATOM 601 C CA . ASP A 1 80 ? 39.36300 -5.00100 1.21800 1.000 24.04000 78 ASP A CA 1
ATOM 602 C C . ASP A 1 80 ? 39.19300 -6.37500 0.58000 1.000 28.76000 78 ASP A C 1
ATOM 603 O O . ASP A 1 80 ? 38.55500 -7.26100 1.15600 1.000 28.37000 78 ASP A O 1
ATOM 608 N N . ALA A 1 81 ? 39.75800 -6.53800 -0.61800 1.000 29.49000 79 ALA A N 1
ATOM 609 C CA . ALA A 1 81 ? 39.56700 -7.77500 -1.36500 1.000 27.09000 79 ALA A CA 1
ATOM 610 C C . ALA A 1 81 ? 40.23300 -8.95600 -0.67700 1.000 31.41000 79 ALA A C 1
ATOM 611 O O . ALA A 1 81 ? 39.76200 -10.09100 -0.80800 1.000 34.14000 79 ALA A O 1
ATOM 613 N N . SER A 1 82 ? 41.31600 -8.71300 0.06600 1.000 29.99000 80 SER A N 1
ATOM 614 C CA . SER A 1 82 ? 41.97700 -9.79900 0.77900 1.000 30.91000 80 SER A CA 1
ATOM 615 C C . SER A 1 82 ? 41.07000 -10.40100 1.84300 1.000 32.83000 80 SER A C 1
ATOM 616 O O . SER A 1 82 ? 41.19800 -11.58700 2.16900 1.000 33.27000 80 SER A O 1
ATOM 619 N N . LYS A 1 83 ? 40.14800 -9.60900 2.38800 1.000 28.65000 81 LYS A N 1
ATOM 620 C CA . LYS A 1 83 ? 39.19400 -10.08600 3.37700 1.000 27.66000 81 LYS A CA 1
ATOM 621 C C . LYS A 1 83 ? 37.79600 -10.25100 2.79400 1.000 26.48000 81 LYS A C 1
ATOM 622 O O . LYS A 1 83 ? 36.84800 -10.50300 3.54700 1.000 29.35000 81 LYS A O 1
ATOM 628 N N . TYR A 1 84 ? 37.65200 -10.11100 1.47400 1.000 26.90000 82 TYR A N 1
ATOM 629 C CA . TYR A 1 84 ? 36.36500 -10.23400 0.78800 1.000 26.06000 82 TYR A CA 1
ATOM 630 C C . TYR A 1 84 ? 35.32900 -9.30100 1.40600 1.000 24.07000 82 TYR A C 1
ATOM 631 O O . TYR A 1 84 ? 34.22000 -9.70500 1.76400 1.000 20.07000 82 TYR A O 1
ATOM 640 N N . TYR A 1 85 ? 35.70300 -8.03000 1.51800 1.000 21.09000 83 TYR A N 1
ATOM 641 C CA . TYR A 1 85 ? 34.90700 -7.03300 2.22000 1.000 20.66000 83 TYR A CA 1
ATOM 642 C C . TYR A 1 85 ? 34.66800 -5.83800 1.31100 1.000 19.51000 83 TYR A C 1
ATOM 643 O O . TYR A 1 85 ? 35.60000 -5.35600 0.66100 1.000 22.08000 83 TYR A O 1
ATOM 652 N N . LEU A 1 86 ? 33.42500 -5.35700 1.26900 1.000 18.14000 84 LEU A N 1
ATOM 653 C CA . LEU A 1 86 ? 33.11400 -4.12100 0.56400 1.000 17.47000 84 LEU A CA 1
ATOM 654 C C . LEU A 1 86 ? 32.03400 -3.36800 1.32200 1.000 22.31000 84 LEU A C 1
ATOM 655 O O . LEU A 1 86 ? 31.03900 -3.95700 1.75100 1.000 20.44000 84 LEU A O 1
ATOM 660 N N . LYS A 1 87 ? 32.23200 -2.06300 1.48300 1.000 17.23000 85 LYS A N 1
ATOM 661 C CA . LYS A 1 87 ? 31.24300 -1.19400 2.10300 1.000 17.66000 85 LYS A CA 1
ATOM 662 C C . LYS A 1 87 ? 30.77800 -0.18200 1.07100 1.000 17.62000 85 LYS A C 1
ATOM 663 O O . LYS A 1 87 ? 31.59900 0.40300 0.35700 1.000 19.46000 85 LYS A O 1
ATOM 669 N N . TYR A 1 88 ? 29.46900 0.01700 0.98000 1.000 16.15000 86 TYR A N 1
ATOM 670 C CA . TYR A 1 88 ? 28.94600 1.03800 0.09100 1.000 16.94000 86 TYR A CA 1
ATOM 671 C C . TYR A 1 88 ? 27.79800 1.77600 0.76000 1.000 19.91000 86 TYR A C 1
ATOM 672 O O . TYR A 1 88 ? 27.17500 1.28900 1.70900 1.000 18.00000 86 TYR A O 1
ATOM 681 N N . THR A 1 89 ? 27.54400 2.97700 0.25400 1.000 16.55000 87 THR A N 1
ATOM 682 C CA . THR A 1 89 ? 26.47800 3.84300 0.73200 1.000 15.63000 87 THR A CA 1
ATOM 683 C C . THR A 1 89 ? 25.46300 4.02600 -0.38400 1.000 20.21000 87 THR A C 1
ATOM 684 O O . THR A 1 89 ? 25.84100 4.27300 -1.53400 1.000 17.71000 87 THR A O 1
ATOM 688 N N . CYS A 1 90 ? 24.18000 3.88200 -0.05600 1.000 18.93000 88 CYS A N 1
ATOM 689 C CA . CYS A 1 90 ? 23.11800 4.14400 -1.02000 1.000 21.35000 88 CYS A CA 1
ATOM 690 C C . CYS A 1 90 ? 22.80200 5.63300 -0.96800 1.000 24.40000 88 CYS A C 1
ATOM 691 O O . CYS A 1 90 ? 22.20500 6.11300 -0.00000 1.000 29.81000 88 CYS A O 1
ATOM 694 N N . ILE A 1 91 ? 23.21800 6.36600 -2.00400 1.000 22.33000 89 ILE A N 1
ATOM 695 C CA . ILE A 1 91 ? 23.13200 7.82500 -2.00200 1.000 22.58000 89 ILE A CA 1
ATOM 696 C C . ILE A 1 91 ? 21.87700 8.34400 -2.68600 1.000 29.97000 89 ILE A C 1
ATOM 697 O O . ILE A 1 91 ? 21.56200 9.53800 -2.54900 1.000 32.84000 89 ILE A O 1
ATOM 702 N N . GLU A 1 92 ? 21.14700 7.49500 -3.40200 1.000 27.49000 90 GLU A N 1
ATOM 703 C CA . GLU A 1 92 ? 19.97800 7.92100 -4.15400 1.000 29.59000 90 GLU A CA 1
ATOM 704 C C . GLU A 1 92 ? 19.162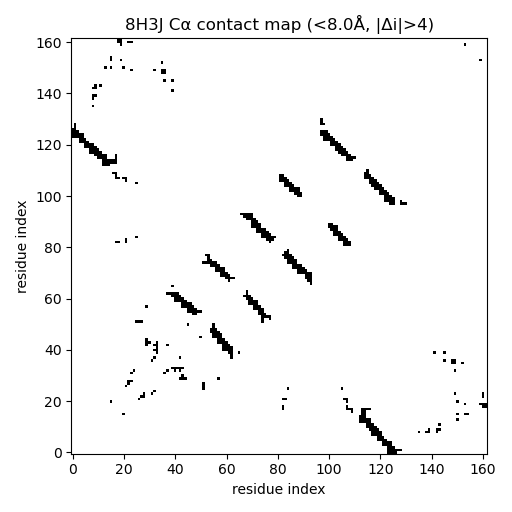00 6.69000 -4.51200 1.000 29.92000 90 GLU A C 1
ATOM 705 O O . GLU A 1 92 ? 19.70700 5.59300 -4.65600 1.000 26.95000 90 GLU A O 1
ATOM 711 N N . GLY A 1 93 ? 17.86000 6.87500 -4.64500 1.000 35.76000 91 GLY A N 1
ATOM 712 C CA . GLY A 1 93 ? 16.99800 5.79900 -5.09700 1.000 32.92000 91 GLY A CA 1
ATOM 713 C C . GLY A 1 93 ? 15.60300 5.93400 -4.52800 1.000 42.19000 91 GLY A C 1
ATOM 714 O O . GLY A 1 93 ? 15.34400 6.70900 -3.61000 1.000 42.06000 91 GLY A O 1
ATOM 715 N N . ASP A 1 94 ? 14.69100 5.15100 -5.10600 1.000 45.97000 92 ASP A N 1
ATOM 716 C CA . ASP A 1 94 ? 13.30400 5.09500 -4.66300 1.000 46.47000 92 ASP A CA 1
ATOM 717 C C . ASP A 1 94 ? 12.97200 3.78500 -3.96200 1.000 48.02000 92 ASP A C 1
ATOM 718 O O . ASP A 1 94 ? 11.79800 3.52000 -3.68900 1.000 55.45000 92 ASP A O 1
ATOM 723 N N . ALA A 1 95 ? 13.97200 2.95200 -3.68500 1.000 48.64000 93 ALA A N 1
ATOM 724 C CA . ALA A 1 95 ? 13.77300 1.76600 -2.86500 1.000 52.01000 93 ALA A CA 1
ATOM 725 C C . ALA A 1 95 ? 13.76300 2.08900 -1.37900 1.000 55.53000 93 ALA A C 1
ATOM 726 O O . ALA A 1 95 ? 13.62300 1.17500 -0.55900 1.000 55.08000 93 ALA A O 1
ATOM 728 N N . PHE A 1 96 ? 13.90800 3.35900 -1.02300 1.000 55.80000 94 PHE A N 1
ATOM 729 C CA . PHE A 1 96 ? 13.95500 3.76100 0.37300 1.000 55.52000 94 PHE A CA 1
ATOM 730 C C . PHE A 1 96 ? 12.55200 3.78100 0.95900 1.000 55.74000 94 PHE A C 1
ATOM 731 O O . PHE A 1 96 ? 11.67100 4.44600 0.40400 1.000 54.86000 94 PHE A O 1
ATOM 739 N N . PRO A 1 97 ? 12.29900 3.08000 2.06300 1.000 54.37000 95 PRO A N 1
ATOM 740 C CA . PRO A 1 97 ? 11.09900 3.37600 2.84900 1.000 54.92000 95 PRO A CA 1
ATOM 741 C C . PRO A 1 97 ? 11.11400 4.82900 3.30000 1.000 58.90000 95 PRO A C 1
ATOM 742 O O . PRO A 1 97 ? 12.15800 5.48800 3.33500 1.000 54.38000 95 PRO A O 1
ATOM 746 N N . ASP A 1 98 ? 9.92900 5.33900 3.63800 1.000 57.65000 96 ASP A N 1
ATOM 747 C CA . ASP A 1 98 ? 9.85300 6.69500 4.16700 1.000 59.36000 96 ASP A CA 1
ATOM 748 C C . ASP A 1 98 ? 10.58300 6.82600 5.49600 1.000 54.36000 96 ASP A C 1
ATOM 749 O O . ASP A 1 98 ? 10.88700 7.94600 5.92000 1.000 57.39000 96 ASP A O 1
ATOM 754 N N . THR A 1 99 ? 10.89000 5.70400 6.14800 1.000 51.58000 97 THR A N 1
ATOM 755 C CA . THR A 1 99 ? 11.52100 5.72200 7.46000 1.000 53.69000 97 THR A CA 1
ATOM 756 C C . THR A 1 99 ? 13.02800 5.94600 7.40300 1.000 45.80000 97 THR A C 1
ATOM 757 O O . THR A 1 99 ? 13.60800 6.38200 8.40300 1.000 41.84000 97 THR A O 1
ATOM 761 N N . VAL A 1 100 ? 13.67300 5.67100 6.27100 1.000 39.14000 98 VAL A N 1
ATOM 762 C CA . VAL A 1 100 ? 15.13000 5.60200 6.20200 1.000 34.46000 98 VAL A CA 1
ATOM 763 C C . VAL A 1 100 ? 15.67800 6.88100 5.58400 1.000 36.40000 98 VAL A C 1
ATOM 764 O O . VAL A 1 100 ? 15.35900 7.22000 4.43800 1.000 39.41000 98 VAL A O 1
ATOM 768 N N . GLU A 1 101 ? 16.53300 7.57000 6.34000 1.000 31.53000 99 GLU A N 1
ATOM 769 C CA . GLU A 1 101 ? 17.17700 8.80200 5.90700 1.000 34.51000 99 GLU A CA 1
ATOM 770 C C . GLU A 1 101 ? 18.50800 8.56000 5.20400 1.000 37.97000 99 GLU A C 1
ATOM 771 O O . GLU A 1 101 ? 18.92000 9.37800 4.37300 1.000 38.83000 99 GLU A O 1
ATOM 777 N N . TYR A 1 102 ? 19.16300 7.43700 5.49000 1.000 27.91000 100 TYR A N 1
ATOM 778 C CA . TYR A 1 102 ? 20.54100 7.18700 5.08700 1.000 27.08000 100 TYR A CA 1
ATOM 779 C C . TYR A 1 102 ? 20.80500 5.70000 5.26800 1.000 23.61000 100 TYR A C 1
ATOM 780 O O . TYR A 1 102 ? 20.45200 5.14200 6.31100 1.000 21.31000 100 TYR A O 1
ATOM 789 N N . ALA A 1 103 ? 21.38900 5.04100 4.26900 1.000 22.40000 101 ALA A N 1
ATOM 790 C CA . ALA A 1 103 ? 21.56500 3.59300 4.30900 1.000 19.67000 101 ALA A CA 1
ATOM 791 C C . ALA A 1 103 ? 22.98500 3.22100 3.90600 1.000 21.07000 101 ALA A C 1
ATOM 792 O O . ALA A 1 103 ? 23.47000 3.65600 2.85600 1.000 20.73000 101 ALA A O 1
ATOM 794 N N . VAL A 1 104 ? 23.64100 2.41600 4.74200 1.000 16.44000 102 VAL A N 1
ATOM 795 C CA . VAL A 1 104 ? 25.00600 1.95500 4.52100 1.000 16.60000 102 VAL A CA 1
ATOM 796 C C . VAL A 1 104 ? 25.00300 0.43600 4.56200 1.000 16.91000 102 VAL A C 1
ATOM 797 O O . VAL A 1 104 ? 24.33600 -0.16400 5.41100 1.000 18.08000 102 VAL A O 1
ATOM 801 N N . TYR A 1 105 ? 25.75200 -0.18400 3.65300 1.000 15.91000 103 TYR A N 1
ATOM 802 C CA . TYR A 1 105 ? 25.73000 -1.63200 3.49500 1.000 17.19000 103 TYR A CA 1
ATOM 803 C C . TYR A 1 105 ? 27.14000 -2.19100 3.55700 1.000 18.77000 103 TYR A C 1
ATOM 804 O O . TYR A 1 105 ? 28.08700 -1.56800 3.06800 1.000 18.50000 103 TYR A O 1
ATOM 813 N N . GLU A 1 106 ? 27.27400 -3.37300 4.15400 1.000 16.60000 104 GLU A N 1
ATOM 814 C CA . GLU A 1 106 ? 28.54000 -4.09500 4.19000 1.000 15.02000 104 GLU A CA 1
ATOM 815 C C . GLU A 1 106 ? 28.31300 -5.49200 3.63600 1.000 22.21000 104 GLU A C 1
ATOM 816 O O . GLU A 1 106 ? 27.48100 -6.23700 4.16300 1.000 20.83000 104 GLU A O 1
ATOM 822 N N . ASP A 1 107 ? 29.03600 -5.83600 2.57300 1.000 20.64000 105 ASP A N 1
ATOM 823 C CA . ASP A 1 107 ? 29.05400 -7.18700 2.02400 1.000 22.41000 105 ASP A CA 1
ATOM 824 C C . ASP A 1 107 ? 30.32900 -7.87300 2.49300 1.000 21.98000 105 ASP A C 1
ATOM 825 O O . ASP A 1 107 ? 31.43100 -7.37700 2.23900 1.000 19.82000 105 ASP A O 1
ATOM 830 N N . THR A 1 108 ? 30.18800 -9.01100 3.17200 1.000 20.15000 106 THR A N 1
ATOM 831 C CA . THR A 1 108 ? 31.34200 -9.72700 3.69300 1.000 20.89000 106 THR A CA 1
ATOM 832 C C . THR A 1 108 ? 31.24000 -11.19800 3.33100 1.000 24.36000 106 THR A C 1
ATOM 833 O O . THR A 1 108 ? 30.15200 -11.78100 3.35800 1.000 21.77000 106 THR A O 1
ATOM 837 N N . PHE A 1 109 ? 32.38100 -11.78800 2.99500 1.000 21.05000 107 PHE A N 1
ATOM 838 C CA . PHE A 1 109 ? 32.47300 -13.20700 2.68800 1.000 21.39000 107 PHE A CA 1
ATOM 839 C C . PHE A 1 109 ? 33.60100 -13.79100 3.52100 1.000 29.81000 107 PHE A C 1
ATOM 840 O O . PHE A 1 109 ? 34.70900 -13.24600 3.54600 1.000 29.76000 107 PHE A O 1
ATOM 848 N N . GLU A 1 110 ? 33.31000 -14.88100 4.21500 1.000 24.54000 108 GLU A N 1
ATOM 849 C CA . GLU A 1 110 ? 34.22000 -15.46500 5.18400 1.000 26.73000 108 GLU A CA 1
ATOM 850 C C . GLU A 1 110 ? 34.55700 -16.88900 4.77100 1.000 33.22000 108 GLU A C 1
ATOM 851 O O . GLU A 1 110 ? 33.67400 -17.65500 4.37900 1.000 28.19000 108 GLU A O 1
ATOM 857 N N . GLN A 1 111 ? 35.83800 -17.23500 4.85200 1.000 29.37000 109 GLN A N 1
ATOM 858 C CA . GLN A 1 111 ? 36.25800 -18.60600 4.61000 1.000 34.23000 109 GLN A CA 1
ATOM 859 C C . GLN A 1 111 ? 35.80400 -19.50100 5.75500 1.000 37.10000 109 GLN A C 1
ATOM 860 O O . GLN A 1 111 ? 35.98200 -19.16300 6.93000 1.000 35.31000 109 GLN A O 1
ATOM 866 N N . THR A 1 112 ? 35.20100 -20.63800 5.41200 1.000 37.90000 110 THR A N 1
ATOM 867 C CA . THR A 1 112 ? 34.81300 -21.63200 6.40600 1.000 40.83000 110 THR A CA 1
ATOM 868 C C . THR A 1 112 ? 35.34100 -22.99800 5.99300 1.000 45.76000 110 THR A C 1
ATOM 869 O O . THR A 1 112 ? 36.12000 -23.10600 5.04000 1.000 47.81000 110 THR A O 1
ATOM 873 N N . GLU A 1 113 ? 34.92900 -24.04700 6.70400 1.000 50.80000 111 GLU A N 1
ATOM 874 C CA . GLU A 1 113 ? 35.25100 -25.39900 6.26400 1.000 56.15000 111 GLU A CA 1
ATOM 875 C C . GLU A 1 113 ? 34.28500 -25.85900 5.17800 1.000 52.18000 111 GLU A C 1
ATOM 876 O O . GLU A 1 113 ? 34.70200 -26.42500 4.16200 1.000 53.60000 111 GLU A O 1
ATOM 882 N N . THR A 1 114 ? 32.98900 -25.61100 5.37500 1.000 50.68000 112 THR A N 1
ATOM 883 C CA . THR A 1 114 ? 31.99700 -25.97400 4.36900 1.000 52.17000 112 THR A CA 1
ATOM 884 C C . THR A 1 114 ? 32.21300 -25.22600 3.06100 1.000 48.19000 112 THR A C 1
ATOM 885 O O . THR A 1 114 ? 31.81800 -25.71400 1.99600 1.000 50.22000 112 THR A O 1
ATOM 889 N N . GLY A 1 115 ? 32.82700 -24.04800 3.12000 1.000 43.28000 113 GLY A N 1
ATOM 890 C CA . GLY A 1 115 ? 33.03700 -23.23300 1.94300 1.000 37.83000 113 GLY A CA 1
ATOM 891 C C . GLY A 1 115 ? 33.15500 -21.76600 2.29600 1.000 35.94000 113 GLY A C 1
ATOM 892 O O . GLY A 1 115 ? 34.25700 -21.27100 2.55500 1.000 33.49000 113 GLY A O 1
ATOM 893 N N . SER A 1 116 ? 32.02300 -21.06400 2.31900 1.000 30.11000 114 SER A N 1
ATOM 894 C CA . SER A 1 116 ? 31.99100 -19.65100 2.66600 1.000 27.89000 114 SER A CA 1
ATOM 895 C C . SER A 1 116 ? 30.80600 -19.37400 3.57500 1.000 30.24000 114 SER A C 1
ATOM 896 O O . SER A 1 116 ? 29.84700 -20.14600 3.63100 1.000 26.90000 114 SER A O 1
ATOM 899 N N . ARG A 1 117 ? 30.88900 -18.25500 4.29400 1.000 25.21000 115 ARG A N 1
ATOM 900 C CA . ARG A 1 117 ? 29.73600 -17.66200 4.96000 1.000 23.33000 115 ARG A CA 1
ATOM 901 C C . ARG A 1 117 ? 29.62500 -16.22600 4.47900 1.000 22.38000 115 ARG A C 1
ATOM 902 O O . ARG A 1 117 ? 30.56200 -15.43900 4.64400 1.000 25.76000 115 ARG A O 1
ATOM 910 N N . CYS A 1 118 ? 28.48900 -15.89300 3.88600 1.000 21.31000 116 CYS A N 1
ATOM 911 C CA . CYS A 1 118 ? 28.26300 -14.59000 3.28500 1.000 21.59000 116 CYS A CA 1
ATOM 912 C C . CYS A 1 118 ? 27.30300 -13.80400 4.16300 1.000 24.40000 116 CYS A C 1
ATOM 913 O O . CYS A 1 118 ? 26.21300 -14.28500 4.48500 1.000 23.62000 116 CYS A O 1
ATOM 916 N N . LYS A 1 119 ? 27.72200 -12.61300 4.57700 1.000 20.43000 117 LYS A N 1
ATOM 917 C CA . LYS A 1 119 ? 26.91000 -11.74300 5.41300 1.000 24.74000 117 LYS A CA 1
ATOM 918 C C . LYS A 1 119 ? 26.73300 -10.40900 4.71000 1.000 22.38000 117 LYS A C 1
ATOM 919 O O . LYS A 1 119 ? 27.70700 -9.81900 4.23400 1.000 26.59000 117 LYS A O 1
ATOM 925 N N . MET A 1 120 ? 25.49300 -9.95300 4.62500 1.000 18.13000 118 MET A N 1
ATOM 926 C CA . MET A 1 120 ? 25.17200 -8.63500 4.09900 1.000 21.01000 118 MET A CA 1
ATOM 927 C C . MET A 1 120 ? 24.45400 -7.86400 5.19200 1.000 24.01000 118 MET A C 1
ATOM 928 O O . MET A 1 120 ? 23.34300 -8.23000 5.59100 1.000 23.88000 118 MET A O 1
ATOM 933 N N . VAL A 1 121 ? 25.10000 -6.81700 5.68900 1.000 17.98000 119 VAL A N 1
ATOM 934 C CA . VAL A 1 121 ? 24.61800 -6.05700 6.83300 1.000 20.37000 119 VAL A CA 1
ATOM 935 C C . VAL A 1 121 ? 24.18200 -4.69000 6.33700 1.000 19.60000 119 VAL A C 1
ATOM 936 O O . VAL A 1 121 ? 24.86100 -4.08000 5.50300 1.000 19.49000 119 VAL A O 1
ATOM 940 N N . ALA A 1 122 ? 23.04500 -4.21800 6.83900 1.000 16.67000 120 ALA A N 1
ATOM 941 C CA . ALA A 1 122 ? 22.52800 -2.90000 6.50800 1.000 18.58000 120 ALA A CA 1
ATOM 942 C C . ALA A 1 122 ? 22.51400 -2.04100 7.76100 1.000 20.05000 120 ALA A C 1
ATOM 943 O O . ALA A 1 122 ? 22.21000 -2.52700 8.85300 1.000 17.03000 120 ALA A O 1
ATOM 945 N N . HIS A 1 123 ? 22.85700 -0.76600 7.59900 1.000 17.91000 121 HIS A N 1
ATOM 946 C CA . HIS A 1 123 ? 22.78600 0.22400 8.66700 1.000 18.67000 121 HIS A CA 1
ATOM 947 C C . HIS A 1 123 ? 21.82100 1.30500 8.21000 1.000 19.07000 121 HIS A C 1
ATOM 948 O O . HIS A 1 123 ? 22.14000 2.07700 7.29800 1.000 18.85000 121 HIS A O 1
ATOM 955 N N . TYR A 1 124 ? 20.64100 1.35000 8.82700 1.000 18.58000 122 TYR A N 1
ATOM 956 C CA . TYR A 1 124 ? 19.58000 2.27100 8.43300 1.000 18.13000 122 TYR A CA 1
ATOM 957 C C . TYR A 1 124 ? 19.50800 3.40400 9.44300 1.000 19.20000 122 TYR A C 1
ATOM 958 O O . TYR A 1 124 ? 19.15500 3.18600 10.60500 1.000 19.78000 122 TYR A O 1
ATOM 967 N N . HIS A 1 125 ? 19.82200 4.61500 8.99900 1.000 18.80000 123 HIS A N 1
ATOM 968 C CA . HIS A 1 125 ? 19.63500 5.78200 9.84600 1.000 21.28000 123 HIS A CA 1
ATOM 969 C C . HIS A 1 125 ? 18.18400 6.22500 9.73600 1.000 23.78000 123 HIS A C 1
ATOM 970 O O . HIS A 1 125 ? 17.71900 6.58000 8.65000 1.000 23.91000 123 HIS A O 1
ATOM 977 N N . LEU A 1 126 ? 17.46100 6.17000 10.85200 1.000 22.11000 124 LEU A N 1
ATOM 978 C CA . LEU A 1 126 ? 16.01500 6.33500 10.84300 1.000 28.38000 124 LEU A CA 1
ATOM 979 C C . LEU A 1 126 ? 15.62900 7.78900 11.07800 1.000 33.33000 124 LEU A C 1
ATOM 980 O O . LEU A 1 126 ? 16.20600 8.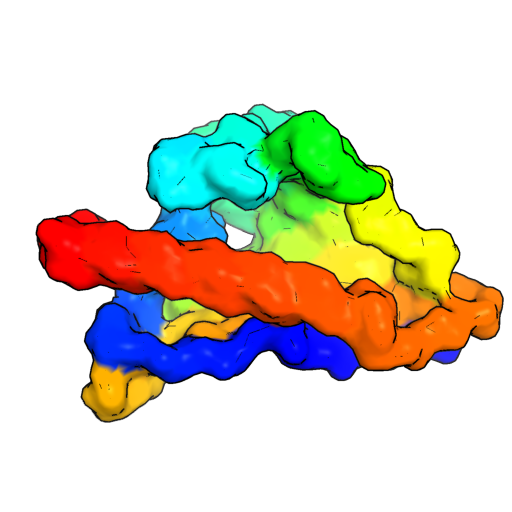46900 11.93100 1.000 34.69000 124 LEU A O 1
ATOM 985 N N . LYS A 1 127 ? 14.63700 8.25200 10.32200 1.000 41.36000 125 LYS A N 1
ATOM 986 C CA . LYS A 1 127 ? 14.15300 9.61500 10.45700 1.000 47.19000 125 LYS A CA 1
ATOM 987 C C . LYS A 1 127 ? 13.46600 9.80600 11.80500 1.000 52.87000 125 LYS A C 1
ATOM 988 O O . LYS A 1 127 ? 13.22000 8.85300 12.55200 1.000 52.76000 125 LYS A O 1
ATOM 994 N N . GLY A 1 128 ? 13.15100 11.06600 12.10400 1.000 54.97000 126 GLY A N 1
ATOM 995 C CA . GLY A 1 128 ? 12.44400 11.42400 13.31700 1.000 56.52000 126 GLY A CA 1
ATOM 996 C C . GLY A 1 128 ? 11.28300 10.50200 13.61600 1.000 57.81000 126 GLY A C 1
ATOM 997 O O . GLY A 1 128 ? 10.25200 10.54500 12.93800 1.000 60.07000 126 GLY A O 1
ATOM 998 N N . ASP A 1 129 ? 11.46100 9.64600 14.62300 1.000 58.72000 127 ASP A N 1
ATOM 999 C CA . ASP A 1 129 ? 10.46100 8.65800 15.00700 1.000 58.35000 127 ASP A CA 1
ATOM 1000 C C . ASP A 1 129 ? 10.05500 7.80700 13.81200 1.000 60.80000 127 ASP A C 1
ATOM 1001 O O . ASP A 1 129 ? 8.95100 7.95600 13.27800 1.000 62.19000 127 ASP A O 1
ATOM 1006 N N . SER A 1 130 ? 10.9440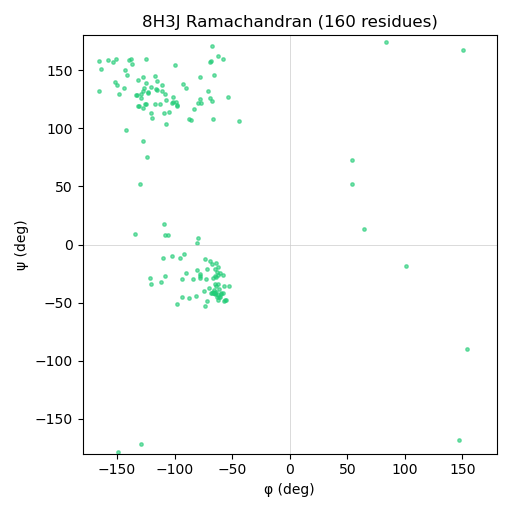0 6.92200 13.38100 1.000 59.56000 128 SER A N 1
ATOM 1007 C CA . SER A 1 130 ? 10.68600 6.01400 12.27200 1.000 56.77000 128 SER A CA 1
ATOM 1008 C C . SER A 1 130 ? 10.50100 4.61100 12.83700 1.000 64.89000 128 SER A C 1
ATOM 1009 O O . SER A 1 130 ? 11.47500 3.95500 13.22400 1.000 62.06000 128 SER A O 1
ATOM 1012 N N . VAL A 1 131 ? 9.24800 4.16700 12.90200 1.000 62.97000 129 VAL A N 1
ATOM 1013 C CA . VAL A 1 131 ? 8.94700 2.81200 13.33800 1.000 62.71000 129 VAL A CA 1
ATOM 1014 C C . VAL A 1 131 ? 9.42800 1.83200 12.27700 1.000 62.61000 129 VAL A C 1
ATOM 1015 O O . VAL A 1 131 ? 9.07500 1.95200 11.09600 1.000 65.41000 129 VAL A O 1
ATOM 1019 N N . MET A 1 132 ? 10.25100 0.86500 12.68600 1.000 57.48000 130 MET A N 1
ATOM 1020 C CA . MET A 1 132 ? 10.76700 -0.13200 11.75700 1.000 60.97000 130 MET A CA 1
ATOM 1021 C C . MET A 1 132 ? 10.39300 -1.52300 12.24200 1.000 61.17000 130 MET A C 1
ATOM 1022 O O . MET A 1 132 ? 10.61400 -1.86100 13.40800 1.000 64.68000 130 MET A O 1
ATOM 1027 N N . LYS A 1 133 ? 9.84700 -2.32400 11.33400 1.000 57.49000 131 LYS A N 1
ATOM 1028 C CA . LYS A 1 133 ? 9.28200 -3.62500 11.64700 1.000 54.56000 131 LYS A CA 1
ATOM 1029 C C . LYS A 1 133 ? 9.95400 -4.66600 10.76400 1.000 52.11000 131 LYS A C 1
ATOM 1030 O O . LYS A 1 133 ? 10.55500 -4.34100 9.73600 1.000 50.52000 131 LYS A O 1
ATOM 1036 N N . GLU A 1 134 ? 9.87900 -5.92500 11.20100 1.000 53.00000 132 GLU A N 1
ATOM 1037 C CA . GLU A 1 134 ? 10.43900 -7.01500 10.40900 1.000 48.10000 132 GLU A CA 1
ATOM 1038 C C . GLU A 1 134 ? 9.83400 -7.04700 9.01300 1.000 45.29000 132 GLU A C 1
ATOM 1039 O O . GLU A 1 134 ? 10.52600 -7.35000 8.03400 1.000 40.68000 132 GLU A O 1
ATOM 1045 N N . GLU A 1 135 ? 8.54600 -6.71600 8.89800 1.000 43.68000 133 GLU A N 1
ATOM 1046 C CA . GLU A 1 135 ? 7.89700 -6.71700 7.59300 1.000 47.05000 133 GLU A CA 1
ATOM 1047 C C . GLU A 1 135 ? 8.52700 -5.71400 6.64000 1.000 44.43000 133 GLU A C 1
ATOM 1048 O O . GLU A 1 135 ? 8.34900 -5.83400 5.42300 1.000 45.83000 133 GLU A O 1
ATOM 1054 N N . ASP A 1 136 ? 9.26600 -4.73300 7.16200 1.000 39.95000 134 ASP A N 1
ATOM 1055 C CA . ASP A 1 136 ? 9.90300 -3.74500 6.30200 1.000 41.62000 134 ASP A CA 1
ATOM 1056 C C . ASP A 1 136 ? 11.15800 -4.29200 5.63200 1.000 38.63000 134 ASP A C 1
ATOM 1057 O O . ASP A 1 136 ? 11.51900 -3.83400 4.54200 1.000 41.22000 134 ASP A O 1
ATOM 1062 N N . VAL A 1 137 ? 11.82700 -5.26300 6.25300 1.000 31.98000 135 VAL A N 1
ATOM 1063 C CA . VAL A 1 137 ? 13.04900 -5.84300 5.70100 1.000 31.51000 135 VAL A CA 1
ATOM 1064 C C . VAL A 1 137 ? 12.86500 -7.27300 5.21200 1.000 33.49000 135 VAL A C 1
ATOM 1065 O O . VAL A 1 137 ? 13.76800 -7.79700 4.53700 1.000 29.38000 135 VAL A O 1
ATOM 1069 N N . ALA A 1 138 ? 11.74700 -7.92300 5.53300 1.000 30.87000 136 ALA A N 1
ATOM 1070 C CA . ALA A 1 138 ? 11.53100 -9.29000 5.06200 1.000 33.42000 136 ALA A CA 1
ATOM 1071 C C . ALA A 1 138 ? 11.56900 -9.42700 3.54100 1.000 29.37000 136 ALA A C 1
ATOM 1072 O O . ALA A 1 138 ? 12.15800 -10.41200 3.05800 1.000 28.95000 136 ALA A O 1
ATOM 1074 N N . PRO A 1 139 ? 10.98900 -8.52500 2.73700 1.000 32.71000 137 PRO A N 1
ATOM 1075 C CA . PRO A 1 139 ? 11.08700 -8.71800 1.27900 1.000 32.82000 137 PRO A CA 1
ATOM 1076 C C . PRO A 1 139 ? 12.50900 -8.60800 0.75500 1.000 31.85000 137 PRO A C 1
ATOM 1077 O O . PRO A 1 139 ? 12.86300 -9.30800 -0.20100 1.000 28.11000 137 PRO A O 1
ATOM 1081 N N . ALA A 1 140 ? 13.33800 -7.75200 1.35800 1.000 32.30000 138 ALA A N 1
ATOM 1082 C CA . ALA A 1 140 ? 14.75300 -7.71700 1.00000 1.000 34.33000 138 ALA A CA 1
ATOM 1083 C C . ALA A 1 140 ? 15.43000 -9.03600 1.33800 1.000 29.67000 138 ALA A C 1
ATOM 1084 O O . ALA A 1 140 ? 16.19700 -9.58000 0.53400 1.000 27.35000 138 ALA A O 1
ATOM 1086 N N . LYS A 1 141 ? 15.16100 -9.55800 2.53500 1.000 25.65000 139 LYS A N 1
ATOM 1087 C CA . LYS A 1 141 ? 15.77400 -10.81000 2.95900 1.000 22.16000 139 LYS A CA 1
ATOM 1088 C C . LYS A 1 141 ? 15.40100 -11.94500 2.01500 1.000 24.03000 139 LYS A C 1
ATOM 1089 O O . LYS A 1 141 ? 16.25600 -12.74100 1.61400 1.000 23.16000 139 LYS A O 1
ATOM 1095 N N . GLU A 1 142 ? 14.12000 -12.03200 1.65100 1.000 22.85000 140 GLU A N 1
ATOM 1096 C CA . GLU A 1 142 ? 13.67100 -13.12000 0.79000 1.000 24.22000 140 GLU A CA 1
ATOM 1097 C C . GLU A 1 142 ? 14.19700 -12.95400 -0.62800 1.000 26.37000 140 GLU A C 1
ATOM 1098 O O . GLU A 1 142 ? 14.55800 -13.94000 -1.28000 1.000 23.59000 140 GLU A O 1
ATOM 1104 N N . GLY A 1 143 ? 14.25500 -11.71500 -1.11900 1.000 24.74000 141 GLY A N 1
ATOM 1105 C CA . GLY A 1 143 ? 14.80200 -11.48700 -2.44700 1.000 27.58000 141 GLY A CA 1
ATOM 1106 C C . GLY A 1 143 ? 16.28200 -11.80600 -2.53000 1.000 24.49000 141 GLY A C 1
ATOM 1107 O O . GLY A 1 143 ? 16.74100 -12.40800 -3.50500 1.000 23.28000 141 GLY A O 1
ATOM 1108 N N . ILE A 1 144 ? 17.04700 -11.42200 -1.50500 1.000 20.69000 142 ILE A N 1
ATOM 1109 C CA . ILE A 1 144 ? 18.48500 -11.66400 -1.52700 1.000 21.35000 142 ILE A CA 1
ATOM 1110 C C . ILE A 1 144 ? 18.77700 -13.15900 -1.49700 1.000 23.17000 142 ILE A C 1
ATOM 1111 O O . ILE A 1 144 ? 19.68200 -13.64200 -2.18900 1.000 22.57000 142 ILE A O 1
ATOM 1116 N N . GLN A 1 145 ? 18.00600 -13.92100 -0.71600 1.000 20.48000 143 GLN A N 1
ATOM 1117 C CA . GLN A 1 145 ? 18.24800 -15.35900 -0.64500 1.000 18.15000 143 GLN A CA 1
ATOM 1118 C C . GLN A 1 145 ? 17.99900 -16.02000 -1.99300 1.000 20.29000 143 GLN A C 1
ATOM 1119 O O . GLN A 1 145 ? 18.75900 -16.90100 -2.40800 1.000 20.52000 143 GLN A O 1
ATOM 1125 N N . LYS A 1 146 ? 16.93800 -15.60600 -2.69100 1.000 20.90000 144 LYS A N 1
ATOM 1126 C CA . LYS A 1 146 ? 16.66100 -16.15200 -4.01800 1.000 21.85000 144 LYS A CA 1
ATOM 1127 C C . LYS A 1 146 ? 17.75800 -15.77600 -5.00700 1.000 24.91000 144 LYS A C 1
ATOM 1128 O O . LYS A 1 146 ? 18.19000 -16.60800 -5.81200 1.000 21.72000 144 LYS A O 1
ATOM 1134 N N . MET A 1 147 ? 18.21500 -14.52300 -4.96700 1.000 21.67000 145 MET A N 1
ATOM 1135 C CA . MET A 1 147 ? 19.30000 -14.09700 -5.84500 1.000 21.76000 145 MET A CA 1
ATOM 1136 C C . MET A 1 147 ? 20.57000 -14.88500 -5.56700 1.000 23.18000 145 MET A C 1
ATOM 1137 O O . MET A 1 147 ? 21.25100 -15.33500 -6.49500 1.000 24.84000 145 MET A O 1
ATOM 1142 N N . PHE A 1 148 ? 20.91000 -15.05500 -4.28600 1.000 19.43000 146 PHE A N 1
ATOM 1143 C CA . PHE A 1 148 ? 22.08500 -15.84300 -3.94200 1.000 20.10000 146 PHE A CA 1
ATOM 1144 C C . PHE A 1 148 ? 21.94900 -17.26600 -4.45500 1.000 20.11000 146 PHE A C 1
ATOM 1145 O O . PHE A 1 148 ? 22.91400 -17.84200 -4.97000 1.000 21.52000 146 PHE A O 1
ATOM 1153 N N . LYS A 1 149 ? 20.75500 -17.84700 -4.32000 1.000 19.05000 147 LYS A N 1
ATOM 1154 C CA . LYS A 1 149 ? 20.52100 -19.21200 -4.77900 1.000 20.10000 147 LYS A CA 1
ATOM 1155 C C . LYS A 1 149 ? 20.87800 -19.35700 -6.25200 1.000 20.58000 147 LYS A C 1
ATOM 1156 O O . LYS A 1 149 ? 21.59400 -20.28600 -6.64500 1.000 21.95000 147 LYS A O 1
ATOM 1162 N N . ALA A 1 150 ? 20.40200 -18.42400 -7.07800 1.000 21.98000 148 ALA A N 1
ATOM 1163 C CA . ALA A 1 150 ? 20.66400 -18.49300 -8.51100 1.000 24.33000 148 ALA A CA 1
ATOM 1164 C C . ALA A 1 150 ? 22.14100 -18.28100 -8.82000 1.000 23.53000 148 ALA A C 1
ATOM 1165 O O . ALA A 1 150 ? 22.71100 -18.98200 -9.66500 1.000 22.72000 148 ALA A O 1
ATOM 1167 N N . VAL A 1 151 ? 22.78100 -17.32200 -8.14600 1.000 19.64000 149 VAL A N 1
ATOM 1168 C CA . VAL A 1 151 ? 24.20200 -17.07600 -8.37700 1.000 20.30000 149 VAL A CA 1
ATOM 1169 C C . VAL A 1 151 ? 25.03200 -18.27400 -7.93400 1.000 21.07000 149 VAL A C 1
ATOM 1170 O O . VAL A 1 151 ? 25.97300 -18.68500 -8.62200 1.000 21.35000 149 VAL A O 1
ATOM 1174 N N . GLU A 1 152 ? 24.69100 -18.86000 -6.78600 1.000 19.39000 150 GLU A N 1
ATOM 1175 C CA . GLU A 1 152 ? 25.41200 -20.03100 -6.30300 1.000 20.67000 150 GLU A CA 1
ATOM 1176 C C . GLU A 1 152 ? 25.38400 -21.15400 -7.33000 1.000 20.19000 150 GLU A C 1
ATOM 1177 O O . GLU A 1 152 ? 26.42300 -21.74300 -7.65300 1.000 21.48000 150 GLU A O 1
ATOM 1183 N N . GLU A 1 153 ? 24.19600 -21.45900 -7.85800 1.000 20.30000 151 GLU A N 1
ATOM 1184 C CA . GLU A 1 153 ? 24.06700 -22.52400 -8.85000 1.000 21.96000 151 GLU A CA 1
ATOM 1185 C C . GLU A 1 153 ? 24.88500 -22.21600 -10.09600 1.000 23.77000 151 GLU A C 1
ATOM 1186 O O . GLU A 1 153 ? 25.49800 -23.11400 -10.68400 1.000 24.17000 151 GLU A O 1
ATOM 1192 N N . HIS A 1 154 ? 24.90700 -20.94800 -10.50900 1.000 22.20000 152 HIS A N 1
ATOM 1193 C CA . HIS A 1 154 ? 25.71600 -20.55000 -11.65900 1.000 22.65000 152 HIS A CA 1
ATOM 1194 C C . HIS A 1 154 ? 27.19200 -20.84400 -11.42500 1.000 24.92000 152 HIS A C 1
ATOM 1195 O O . HIS A 1 154 ? 27.88200 -21.35600 -12.31700 1.000 23.64000 152 HIS A O 1
ATOM 1202 N N . LEU A 1 155 ? 27.69200 -20.54500 -10.22400 1.000 20.84000 153 LEU A N 1
ATOM 1203 C CA . LEU A 1 155 ? 29.10500 -20.76400 -9.93800 1.000 22.13000 153 LEU A CA 1
ATOM 1204 C C . LEU A 1 155 ? 29.42900 -22.24500 -9.79200 1.000 23.04000 153 LEU A C 1
ATOM 1205 O O . LEU A 1 155 ? 30.55600 -22.66300 -10.08400 1.000 24.66000 153 LEU A O 1
ATOM 1210 N N . ILE A 1 156 ? 28.46300 -23.04700 -9.33800 1.000 21.41000 154 ILE A N 1
ATOM 1211 C CA . ILE A 1 156 ? 28.65300 -24.49400 -9.29200 1.000 21.81000 154 ILE A CA 1
ATOM 1212 C C . ILE A 1 156 ? 28.72000 -25.06200 -10.70500 1.000 22.27000 154 ILE A C 1
ATOM 1213 O O . ILE A 1 156 ? 29.54700 -25.93300 -11.00400 1.000 25.52000 154 ILE A O 1
ATOM 1218 N N . ALA A 1 157 ? 27.85200 -24.57900 -11.59300 1.000 23.10000 155 ALA A N 1
ATOM 1219 C CA . ALA A 1 157 ? 27.83800 -25.06600 -12.96600 1.000 24.32000 155 ALA A CA 1
ATOM 1220 C C . ALA A 1 157 ? 29.04000 -24.57700 -13.76100 1.000 27.58000 155 ALA A C 1
ATOM 1221 O O . ALA A 1 157 ? 29.38900 -25.19200 -14.77400 1.000 27.29000 155 ALA A O 1
ATOM 1223 N N . ASN A 1 158 ? 29.67700 -23.49300 -13.32700 1.000 24.43000 156 ASN A N 1
ATOM 1224 C CA . ASN A 1 158 ? 30.81700 -22.89500 -14.02200 1.000 23.55000 156 ASN A CA 1
ATOM 1225 C C . ASN A 1 158 ? 31.98700 -22.82600 -13.05100 1.000 24.81000 156 ASN A C 1
ATOM 1226 O O . ASN A 1 158 ? 32.33200 -21.75000 -12.54800 1.000 25.98000 156 ASN A O 1
ATOM 1231 N N . PRO A 1 159 ? 32.62900 -23.96200 -12.77300 1.000 24.63000 157 PRO A N 1
ATOM 1232 C CA . PRO A 1 159 ? 33.59100 -24.01200 -11.65800 1.000 26.73000 157 PRO A CA 1
ATOM 1233 C C . PRO A 1 159 ? 34.82400 -23.14000 -11.84300 1.000 25.37000 157 PRO A C 1
ATOM 1234 O O . PRO A 1 159 ? 35.47600 -22.81000 -10.84500 1.000 27.15000 157 PRO A O 1
ATOM 1238 N N . GLN A 1 160 ? 35.17900 -22.76300 -13.07000 1.000 29.01000 158 GLN A N 1
ATOM 1239 C CA . GLN A 1 160 ? 36.36900 -21.94400 -13.27200 1.000 30.77000 158 GLN A CA 1
ATOM 1240 C C . GLN A 1 160 ? 36.07700 -20.44800 -13.27300 1.000 30.48000 158 GLN A C 1
ATOM 1241 O O . GLN A 1 160 ? 37.02200 -19.65100 -13.26900 1.000 28.73000 158 GLN A O 1
ATOM 1247 N N . LEU A 1 161 ? 34.80700 -20.04800 -13.27100 1.000 28.77000 159 LEU A N 1
ATOM 1248 C CA . LEU A 1 161 ? 34.46400 -18.63000 -13.26000 1.000 27.53000 159 LEU A CA 1
ATOM 1249 C C . LEU A 1 161 ? 34.87800 -18.01000 -11.93100 1.000 32.26000 159 LEU A C 1
ATOM 1250 O O . LEU A 1 161 ? 34.46300 -18.47800 -10.86600 1.000 26.58000 159 LEU A O 1
ATOM 1255 N N . TYR A 1 162 ? 35.70500 -16.96500 -11.99600 1.000 30.72000 160 TYR A N 1
ATOM 1256 C CA . TYR A 1 162 ? 36.25800 -16.25000 -10.84800 1.000 26.96000 160 TYR A CA 1
ATOM 1257 C C . TYR A 1 162 ? 37.17500 -17.11200 -9.99300 1.000 28.93000 160 TYR A C 1
ATOM 1258 O O . TYR A 1 162 ? 37.50900 -16.72100 -8.86700 1.000 30.55000 160 TYR A O 1
ATOM 1267 N N . ALA A 1 163 ? 37.59700 -18.27200 -10.48600 1.000 29.12000 161 ALA A N 1
ATOM 1268 C CA . ALA A 1 163 ? 38.48400 -19.13900 -9.72500 1.000 31.16000 161 ALA A CA 1
ATOM 1269 C C . ALA A 1 163 ? 39.93400 -18.69000 -9.87900 1.000 37.66000 161 ALA A C 1
ATOM 1270 O O . ALA A 1 163 ? 40.24800 -17.84600 -10.72000 1.000 37.29000 161 ALA A O 1
#

B-factor: mean 31.74, std 11.44, range [14.77, 75.02]

Solvent-accessible surface area: 8522 Å² total; per-residue (Å²): 116,107,32,81,73,73,17,51,11,7,71,12,81,0,89,4,44,2,40,26,0,4,59,0,15,8,37,34,18,37,77,12,6,30,167,32,0,72,111,48,7,135,36,16,77,50,75,109,52,132,62,22,46,98,30,5,7,8,40,28,27,40,24,105,134,26,123,62,82,52,15,47,14,86,6,51,79,46,38,56,92,144,54,39,5,63,39,3,8,83,71,21,67,33,61,56,143,32,9,92,95,0,18,41,38,13,39,6,95,113,41,182,80,8,0,79,2,58,23,26,0,40,18,56,15,100,58,113,7,122,42,119,96,115,67,4,26,88,40,66,112,16,35,95,126,36,5,104,25,0,24,93,55,0,103,78,61,78,142,60,48,108

Organism: NCBI:txid282322

Sequence (162 aa):
SMGVFTCTLADITSPVAPARLFQAFTIDNHNLMPKVVPQFVKSIDFVQGDSTAVGCVKQINFPADAPFTYVKNRVDEIDASKYYLKYTCIEGDAFPDTVEYAVYEDTFEQTETGSRCKMVAHYHLKGDSVMKEEDVAPAKEGIQKMFKAVEEHLIANPQLYA

Foldseek 3Di:
DAFKDKDWLEKDDALAALLLVLCCPQWVVQPNCCVQPVQFFVGKDWPADDGRDQQTKIWTAGDPPDPWGIWIWHWHDDDSVQSKTKIWTPDTDLDDPFFDTKIKMWGWAQDPSHIIIIIMMMGDTPDPRDDDPVSSVVSSVVVVVSVVRVSVVCVVVVVRSD

Secondary structure (DSSP, 8-state):
--EEEEEEEEEEEESS-HHHHHIIIIISHHHHHHHH-TTT-SEEEEEE-SSS-TT-EEEEE--TTSSS-EEEEEEEEEEGGGTEEEEEEEEES---TTEEEEEEEEEEEE-SSSEEEEEEEEEEEPTT----HHHHHHHHHHHHHHHHHHHHHHHHSTTTT-

Nearest PDB structures (foldseek):
  8h3j-assembly1_A  TM=1.006E+00  e=3.739E-34  Halostachys caspica
  4c94-assembly5_E  TM=9.177E-01  e=3.893E-17  Fragaria x ananassa
  4n3e-assembly15_O  TM=8.783E-01  e=1.488E-16  Hypericum perforatum
  5mmu-assembly1_A  TM=8.855E-01  e=2.588E-17  Malus domestica
  1fsk-assembly1_A  TM=9.166E-01  e=3.367E-16  Betula pendula